Protein AF-A0A849E8B4-F1 (afdb_monomer_lite)

Structure (mmCIF, N/CA/C/O backbone):
data_AF-A0A849E8B4-F1
#
_entry.id   AF-A0A849E8B4-F1
#
loop_
_atom_site.group_PDB
_atom_site.id
_atom_site.type_symbol
_atom_site.label_atom_id
_atom_site.label_alt_id
_atom_site.label_comp_id
_atom_site.label_asym_id
_atom_site.label_entity_id
_atom_site.label_seq_id
_atom_site.pdbx_PDB_ins_code
_atom_site.Cartn_x
_atom_site.Cartn_y
_atom_site.Cartn_z
_atom_site.occupancy
_atom_site.B_iso_or_equiv
_atom_site.auth_seq_id
_atom_site.auth_comp_id
_atom_site.auth_asym_id
_atom_site.auth_atom_id
_atom_site.pdbx_PDB_model_num
ATOM 1 N N . MET A 1 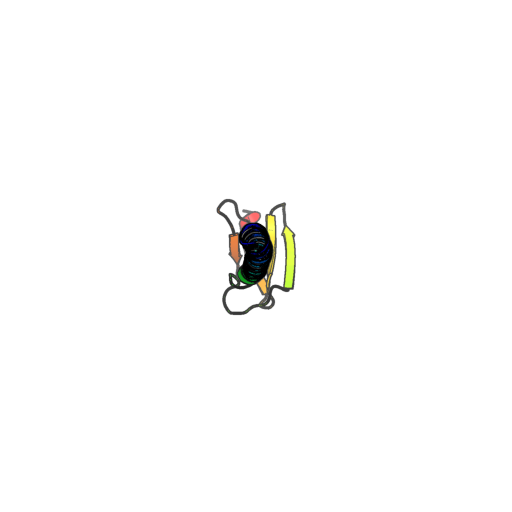1 ? 28.442 6.489 -54.933 1.00 52.97 1 MET A N 1
ATOM 2 C CA . MET A 1 1 ? 27.112 5.868 -54.695 1.00 52.97 1 MET A CA 1
ATOM 3 C C . MET A 1 1 ? 27.018 5.125 -53.351 1.00 52.97 1 MET A C 1
ATOM 5 O O . MET A 1 1 ? 25.997 4.507 -53.099 1.00 52.97 1 MET A O 1
ATOM 9 N N . SER A 1 2 ? 28.022 5.209 -52.469 1.00 59.84 2 SER A N 1
ATOM 10 C CA . SER A 1 2 ? 28.073 4.527 -51.161 1.00 59.84 2 SER A CA 1
ATOM 11 C C . SER A 1 2 ? 27.595 5.379 -49.973 1.00 59.84 2 SER A C 1
ATOM 13 O O . SER A 1 2 ? 27.214 4.832 -48.943 1.00 59.84 2 SER A O 1
ATOM 15 N N . ASP A 1 3 ? 27.578 6.709 -50.090 1.00 59.12 3 ASP A N 1
ATOM 16 C CA . ASP A 1 3 ? 27.308 7.583 -48.932 1.00 59.12 3 ASP A CA 1
ATOM 17 C C . ASP A 1 3 ? 25.815 7.684 -48.590 1.00 59.12 3 ASP A C 1
ATOM 19 O O . ASP A 1 3 ? 25.430 7.717 -47.423 1.00 59.12 3 ASP A O 1
ATOM 23 N N . VAL A 1 4 ? 24.947 7.645 -49.604 1.00 59.62 4 VAL A N 1
ATOM 24 C CA . VAL A 1 4 ? 23.488 7.735 -49.421 1.00 59.62 4 VAL A CA 1
ATOM 25 C C . VAL A 1 4 ? 22.938 6.476 -48.746 1.00 59.62 4 VAL A C 1
ATOM 27 O O . VAL A 1 4 ? 22.104 6.563 -47.847 1.00 59.62 4 VAL A O 1
ATOM 30 N N . THR A 1 5 ? 23.444 5.301 -49.128 1.00 59.38 5 THR A N 1
ATOM 31 C CA . THR A 1 5 ? 23.041 4.019 -48.540 1.00 59.38 5 THR A CA 1
ATOM 32 C C . THR A 1 5 ? 23.465 3.917 -47.079 1.00 59.38 5 THR A C 1
ATOM 34 O O . THR A 1 5 ? 22.679 3.482 -46.244 1.00 59.38 5 THR A O 1
ATOM 37 N N . THR A 1 6 ? 24.667 4.382 -46.739 1.00 61.25 6 THR A N 1
ATOM 38 C CA . THR A 1 6 ? 25.197 4.312 -45.367 1.00 61.25 6 THR A CA 1
ATOM 39 C C . THR A 1 6 ? 24.417 5.227 -44.414 1.00 61.25 6 THR A C 1
ATOM 41 O O . THR A 1 6 ? 24.056 4.810 -43.313 1.00 61.25 6 THR A O 1
ATOM 44 N N . ASN A 1 7 ? 24.042 6.427 -44.872 1.00 62.69 7 ASN A N 1
ATOM 45 C CA . ASN A 1 7 ? 23.213 7.363 -44.104 1.00 62.69 7 ASN A CA 1
ATOM 46 C C . ASN A 1 7 ? 21.766 6.868 -43.924 1.00 62.69 7 ASN A C 1
ATOM 48 O O . ASN A 1 7 ? 21.170 7.065 -42.865 1.00 62.69 7 ASN A O 1
ATOM 52 N N . TRP A 1 8 ? 21.214 6.174 -44.924 1.00 60.34 8 TRP A N 1
ATOM 53 C CA . TRP A 1 8 ? 19.903 5.525 -44.834 1.00 60.34 8 TRP A CA 1
ATOM 54 C C . TRP A 1 8 ? 19.881 4.413 -43.774 1.00 60.34 8 TRP A C 1
ATOM 56 O O . TRP A 1 8 ? 19.000 4.393 -42.913 1.00 60.34 8 TRP A O 1
ATOM 66 N N . PHE A 1 9 ? 20.882 3.524 -43.773 1.00 68.44 9 PHE A N 1
ATOM 67 C CA . PHE A 1 9 ? 20.987 2.461 -42.766 1.00 68.44 9 PHE A CA 1
ATOM 68 C C . PHE A 1 9 ? 21.228 3.015 -41.353 1.00 68.44 9 PHE A C 1
ATOM 70 O O . PHE A 1 9 ? 20.667 2.494 -40.384 1.00 68.44 9 PHE A O 1
ATOM 77 N N . ALA A 1 10 ? 21.991 4.103 -41.219 1.00 70.81 10 ALA A N 1
ATOM 78 C CA . ALA A 1 10 ? 22.177 4.788 -39.940 1.00 70.81 10 ALA A CA 1
ATOM 79 C C . ALA A 1 10 ? 20.859 5.390 -39.410 1.00 70.81 10 ALA A C 1
ATOM 81 O O . ALA A 1 10 ? 20.535 5.232 -38.234 1.00 70.81 10 ALA A O 1
ATOM 82 N N . GLY A 1 11 ? 20.049 6.002 -40.279 1.00 71.56 11 GLY A N 1
ATOM 83 C CA . GLY A 1 11 ? 18.740 6.545 -39.902 1.00 71.56 11 GLY A CA 1
ATOM 84 C C . GLY A 1 11 ? 17.750 5.466 -39.452 1.00 71.56 11 GLY A C 1
ATOM 85 O O . GLY A 1 11 ? 17.125 5.592 -38.399 1.00 71.56 11 GLY A O 1
ATOM 86 N N . VAL A 1 12 ? 17.643 4.369 -40.207 1.00 78.81 12 VAL A N 1
ATOM 87 C CA . VAL A 1 12 ? 16.724 3.262 -39.881 1.00 78.81 12 VAL A CA 1
ATOM 88 C C . VAL A 1 12 ? 17.147 2.534 -38.600 1.00 78.81 12 VAL A C 1
ATOM 90 O O . VAL A 1 12 ? 16.301 2.216 -37.762 1.00 78.81 12 VAL A O 1
ATOM 93 N N . SER A 1 13 ? 18.450 2.311 -38.403 1.00 81.00 13 SER A N 1
ATOM 94 C CA . SER A 1 13 ? 18.960 1.671 -37.183 1.00 81.00 13 SER A CA 1
ATOM 95 C C . SER A 1 13 ? 18.754 2.537 -35.935 1.00 81.00 13 SER A C 1
ATOM 97 O O . SER A 1 13 ? 18.384 2.005 -34.887 1.00 81.00 13 SER A O 1
ATOM 99 N N . ALA A 1 14 ? 18.880 3.865 -36.047 1.00 79.94 14 ALA A N 1
ATOM 100 C CA . ALA A 1 14 ? 18.580 4.788 -34.954 1.00 79.94 14 ALA A CA 1
ATOM 101 C C . ALA A 1 14 ? 17.095 4.753 -34.548 1.00 79.94 14 ALA A C 1
ATOM 103 O O . ALA A 1 14 ? 16.783 4.685 -33.358 1.00 79.94 14 ALA A O 1
ATOM 104 N N . VAL A 1 15 ? 16.168 4.733 -35.514 1.00 84.06 15 VAL A N 1
ATOM 105 C CA . VAL A 1 15 ? 14.720 4.660 -35.232 1.00 84.06 15 VAL A CA 1
ATOM 106 C C . VAL A 1 15 ? 14.350 3.342 -34.545 1.00 84.06 15 VAL A C 1
ATOM 108 O O . VAL A 1 15 ? 13.607 3.344 -33.560 1.00 84.06 15 VAL A O 1
ATOM 111 N N . LEU A 1 16 ? 14.909 2.221 -35.009 1.00 84.19 16 LEU A N 1
ATOM 112 C CA . LEU A 1 16 ? 14.705 0.912 -34.383 1.00 84.19 16 LEU A CA 1
ATOM 113 C C . LEU A 1 16 ? 15.258 0.870 -32.954 1.00 84.19 16 LEU A C 1
ATOM 115 O O . LEU A 1 16 ? 14.571 0.395 -32.048 1.00 84.19 16 LEU A O 1
ATOM 119 N N . ALA A 1 17 ? 16.456 1.414 -32.725 1.00 84.44 17 ALA A N 1
ATOM 120 C CA . ALA A 1 17 ? 17.042 1.491 -31.390 1.00 84.44 17 ALA A CA 1
ATOM 121 C C . ALA A 1 17 ? 16.156 2.300 -30.426 1.00 84.44 17 ALA A C 1
ATOM 123 O O . ALA A 1 17 ? 15.894 1.854 -29.308 1.00 84.44 17 ALA A O 1
ATOM 124 N N . ILE A 1 18 ? 15.621 3.441 -30.874 1.00 85.44 18 ILE A N 1
ATOM 125 C CA . ILE A 1 18 ? 14.703 4.264 -30.073 1.00 85.44 18 ILE A CA 1
ATOM 126 C C . ILE A 1 18 ? 13.422 3.490 -29.742 1.00 85.44 18 ILE A C 1
ATOM 128 O O . ILE A 1 18 ? 13.004 3.484 -28.585 1.00 85.44 18 ILE A O 1
ATOM 132 N N . MET A 1 19 ? 12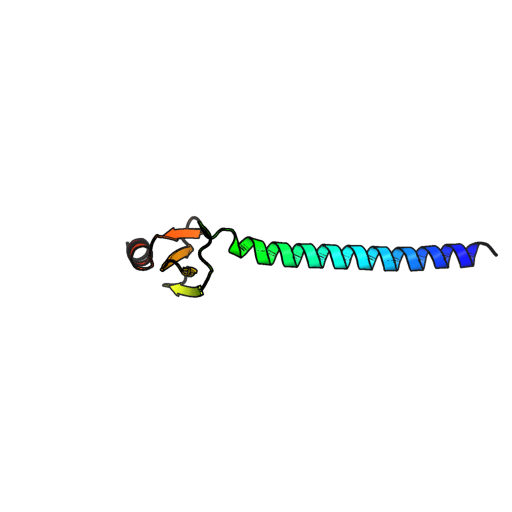.816 2.791 -30.709 1.00 86.19 19 MET A N 1
ATOM 133 C CA . MET A 1 19 ? 11.623 1.974 -30.452 1.00 86.19 19 MET A CA 1
ATOM 134 C C . MET A 1 19 ? 11.876 0.881 -29.407 1.00 86.19 19 MET A C 1
ATOM 136 O O . MET A 1 19 ? 11.054 0.696 -28.508 1.00 86.19 19 MET A O 1
ATOM 140 N N . VAL A 1 20 ? 13.017 0.190 -29.476 1.00 88.06 20 VAL A N 1
ATOM 141 C CA . VAL A 1 20 ? 13.391 -0.846 -28.498 1.00 88.06 20 VAL A CA 1
ATOM 142 C C . VAL A 1 20 ? 13.592 -0.242 -27.106 1.00 88.06 20 VAL A C 1
ATOM 144 O O . VAL A 1 20 ? 13.089 -0.782 -26.116 1.00 88.06 20 VAL A O 1
ATOM 147 N N . ILE A 1 21 ? 14.264 0.906 -27.010 1.00 86.94 21 ILE A N 1
ATOM 148 C CA . ILE A 1 21 ? 14.467 1.625 -25.744 1.00 86.94 21 ILE A CA 1
ATOM 149 C C . ILE A 1 21 ? 13.121 2.064 -25.146 1.00 86.94 21 ILE A C 1
ATOM 151 O O . ILE A 1 21 ? 12.853 1.827 -23.970 1.00 86.94 21 ILE A O 1
ATOM 155 N N . VAL A 1 22 ? 12.225 2.640 -25.950 1.00 85.31 22 VAL A N 1
ATOM 156 C CA . VAL A 1 22 ? 10.888 3.049 -25.490 1.00 85.31 22 VAL A CA 1
ATOM 157 C C . VAL A 1 22 ? 10.070 1.838 -25.037 1.00 85.31 22 VAL A C 1
ATOM 159 O O . VAL A 1 22 ? 9.449 1.877 -23.974 1.00 85.31 22 VAL A O 1
ATOM 162 N N . HIS A 1 23 ? 10.096 0.740 -25.793 1.00 81.25 23 HIS A N 1
ATOM 163 C CA . HIS A 1 23 ? 9.366 -0.476 -25.443 1.00 81.25 23 HIS A CA 1
ATOM 164 C C . HIS A 1 23 ? 9.881 -1.093 -24.134 1.00 81.25 23 HIS A C 1
ATOM 166 O O . HIS A 1 23 ? 9.089 -1.439 -23.256 1.00 81.25 23 HIS A O 1
ATOM 172 N N . THR A 1 24 ? 11.200 -1.169 -23.949 1.00 79.06 24 THR A N 1
ATOM 173 C CA . THR A 1 24 ? 11.806 -1.663 -22.701 1.00 79.06 24 THR A CA 1
ATOM 174 C C . THR A 1 24 ? 11.502 -0.754 -21.508 1.00 79.06 24 THR A C 1
ATOM 176 O O . THR A 1 24 ? 11.136 -1.254 -20.444 1.00 79.06 24 THR A O 1
ATOM 179 N N . LEU A 1 25 ? 11.534 0.572 -21.678 1.00 78.50 25 LEU A N 1
ATOM 180 C CA . LEU A 1 25 ? 11.117 1.537 -20.651 1.00 78.50 25 LEU A CA 1
ATOM 181 C C . LEU A 1 25 ? 9.637 1.385 -20.264 1.00 78.50 25 LEU A C 1
ATOM 183 O O . LEU A 1 25 ? 9.295 1.449 -19.080 1.00 78.50 25 LEU A O 1
ATOM 187 N N . LEU A 1 26 ? 8.753 1.153 -21.237 1.00 77.31 26 LEU A N 1
ATOM 188 C CA . LEU A 1 26 ? 7.329 0.907 -20.989 1.00 77.31 26 LEU A CA 1
ATOM 189 C C . LEU A 1 26 ? 7.098 -0.410 -20.236 1.00 77.31 26 LEU A C 1
ATOM 191 O O . LEU A 1 26 ? 6.302 -0.440 -19.294 1.00 77.31 26 LEU A O 1
ATOM 195 N N . GLN A 1 27 ? 7.819 -1.473 -20.600 1.00 73.12 27 GLN A N 1
ATOM 196 C CA . GLN A 1 27 ? 7.783 -2.763 -19.902 1.00 73.12 27 GLN A CA 1
ATOM 197 C C . GLN A 1 27 ? 8.299 -2.636 -18.462 1.00 73.12 27 GLN A C 1
ATOM 199 O O . GLN A 1 27 ? 7.663 -3.129 -17.532 1.00 73.12 27 GLN A O 1
ATOM 204 N N . LEU A 1 28 ? 9.388 -1.892 -18.243 1.00 66.94 28 LEU A N 1
ATOM 205 C CA . LEU A 1 28 ? 9.906 -1.594 -16.905 1.00 66.94 28 LEU A CA 1
ATOM 206 C C . LEU A 1 28 ? 8.896 -0.8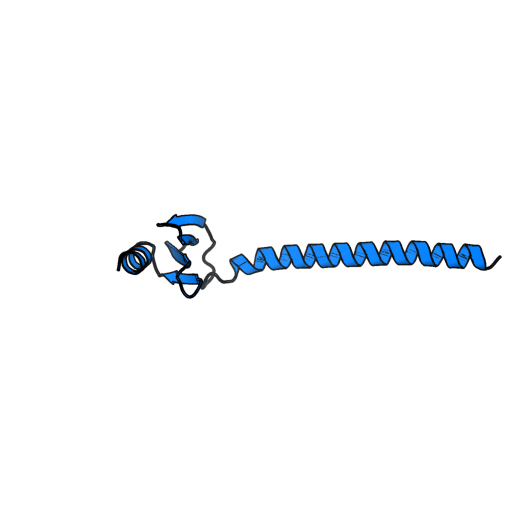08 -16.062 1.00 66.94 28 LEU A C 1
ATOM 208 O O . LEU A 1 28 ? 8.679 -1.149 -14.899 1.00 66.94 28 LEU A O 1
ATOM 212 N N . ARG A 1 29 ? 8.228 0.205 -16.633 1.00 62.72 29 ARG A N 1
ATOM 213 C CA . ARG A 1 29 ? 7.166 0.953 -15.935 1.00 62.72 29 ARG A CA 1
ATOM 214 C C . ARG A 1 29 ? 5.975 0.072 -15.576 1.00 62.72 29 ARG A C 1
ATOM 216 O O . ARG A 1 29 ? 5.478 0.173 -14.455 1.00 62.72 29 ARG A O 1
ATOM 223 N N . LYS A 1 30 ? 5.532 -0.795 -16.493 1.00 59.12 30 LYS A N 1
ATOM 224 C CA . LYS A 1 30 ? 4.477 -1.776 -16.205 1.00 59.12 30 LYS A CA 1
ATOM 225 C C . LYS A 1 30 ? 4.908 -2.706 -15.073 1.00 59.12 30 LYS A C 1
ATOM 227 O O . LYS A 1 30 ? 4.207 -2.779 -14.074 1.00 59.12 30 LYS A O 1
ATOM 232 N N . ASN A 1 31 ? 6.092 -3.305 -15.152 1.00 57.31 31 ASN A N 1
ATOM 233 C CA . ASN A 1 31 ? 6.585 -4.212 -14.113 1.00 57.31 31 ASN A CA 1
ATOM 234 C C . ASN A 1 31 ? 6.767 -3.531 -12.750 1.00 57.31 31 ASN A C 1
ATOM 236 O O . ASN A 1 31 ? 6.546 -4.168 -11.724 1.00 57.31 31 ASN A O 1
ATOM 240 N N . LYS A 1 32 ? 7.117 -2.239 -12.716 1.00 54.19 32 LYS A N 1
ATOM 241 C CA . LYS A 1 32 ? 7.194 -1.477 -11.462 1.00 54.19 32 LYS A CA 1
ATOM 242 C C . LYS A 1 32 ? 5.813 -1.299 -10.828 1.00 54.19 32 LYS A C 1
ATOM 244 O O . LYS A 1 32 ? 5.672 -1.486 -9.629 1.00 54.19 32 LYS A O 1
ATOM 249 N N . ARG A 1 33 ? 4.790 -1.020 -11.643 1.00 48.81 33 ARG A N 1
ATOM 250 C CA . ARG A 1 33 ? 3.402 -0.857 -11.184 1.00 48.81 33 ARG A CA 1
ATOM 251 C C . ARG A 1 33 ? 2.803 -2.154 -10.628 1.00 48.81 33 ARG A C 1
ATOM 253 O O . ARG A 1 33 ? 1.987 -2.085 -9.728 1.00 48.81 33 ARG A O 1
ATOM 260 N N . TRP A 1 34 ? 3.234 -3.306 -11.145 1.00 45.94 34 TRP A N 1
ATOM 261 C CA . TRP A 1 34 ? 2.806 -4.632 -10.675 1.00 45.94 34 TRP A CA 1
ATOM 262 C C . TRP A 1 34 ? 3.582 -5.134 -9.450 1.00 45.94 34 TRP A C 1
ATOM 264 O O . TRP A 1 34 ? 3.160 -6.097 -8.815 1.00 45.94 34 TRP A O 1
ATOM 274 N N . LYS A 1 35 ? 4.734 -4.533 -9.125 1.00 47.78 35 LYS A N 1
ATOM 275 C CA . LYS A 1 35 ? 5.516 -4.914 -7.941 1.00 47.78 35 LYS A CA 1
ATOM 276 C C . LYS A 1 35 ? 4.958 -4.321 -6.649 1.00 47.78 35 LYS A C 1
ATOM 278 O O . LYS A 1 35 ? 5.040 -5.003 -5.639 1.00 47.78 35 LYS A O 1
ATOM 283 N N . ASP A 1 36 ? 4.322 -3.148 -6.706 1.00 53.50 36 ASP A N 1
ATOM 284 C CA . ASP A 1 36 ? 3.635 -2.554 -5.545 1.00 53.50 36 ASP A CA 1
ATOM 285 C C . ASP A 1 36 ? 2.533 -3.474 -4.982 1.00 53.50 36 ASP A C 1
ATOM 287 O O . ASP A 1 36 ? 2.258 -3.438 -3.788 1.00 53.50 36 ASP A O 1
ATOM 291 N N . ASP A 1 37 ? 1.937 -4.334 -5.815 1.00 52.28 37 ASP A N 1
ATOM 292 C CA . ASP A 1 37 ? 0.891 -5.275 -5.391 1.00 52.28 37 ASP A CA 1
ATOM 293 C C . ASP A 1 37 ? 1.453 -6.595 -4.822 1.00 52.28 37 ASP A C 1
ATOM 295 O O . ASP A 1 37 ? 0.716 -7.366 -4.212 1.00 52.28 37 ASP A O 1
ATOM 299 N N . ARG A 1 38 ? 2.753 -6.889 -5.006 1.00 51.22 38 ARG A N 1
ATOM 300 C CA . ARG A 1 38 ? 3.374 -8.155 -4.554 1.00 51.22 38 ARG A CA 1
ATOM 301 C C . ARG A 1 38 ? 3.930 -8.116 -3.135 1.00 51.22 38 ARG A C 1
ATOM 303 O O . ARG A 1 38 ? 4.239 -9.177 -2.601 1.00 51.22 38 ARG A O 1
ATOM 310 N N . ASP A 1 39 ? 4.025 -6.937 -2.529 1.00 53.06 39 ASP A N 1
ATOM 311 C CA . ASP A 1 39 ? 4.430 -6.796 -1.125 1.00 53.06 39 ASP A CA 1
ATOM 312 C C . ASP A 1 39 ? 3.251 -7.027 -0.154 1.00 53.06 39 ASP A C 1
ATOM 314 O O . ASP A 1 39 ? 3.422 -6.991 1.066 1.00 53.06 39 ASP A O 1
ATOM 318 N N . ALA A 1 40 ? 2.053 -7.318 -0.679 1.00 54.12 40 ALA A N 1
ATOM 319 C CA . ALA A 1 40 ? 0.916 -7.795 0.093 1.00 54.12 40 ALA A CA 1
ATOM 320 C C . ALA A 1 40 ? 1.129 -9.267 0.471 1.00 54.12 40 ALA A C 1
ATOM 322 O O . ALA A 1 40 ? 1.086 -10.170 -0.370 1.00 54.12 40 ALA A O 1
ATOM 323 N N . SER A 1 41 ? 1.382 -9.515 1.752 1.00 51.06 41 SER A N 1
ATOM 324 C CA . SER A 1 41 ? 1.511 -10.854 2.316 1.00 51.06 41 SER A CA 1
ATOM 325 C C . SER A 1 41 ? 0.357 -11.765 1.866 1.00 51.06 41 SER A C 1
ATOM 327 O O . SER A 1 41 ? -0.803 -11.509 2.166 1.00 51.06 41 SER A O 1
ATOM 329 N N . SER A 1 42 ? 0.687 -12.866 1.186 1.00 54.00 42 SER A N 1
ATOM 330 C CA . SER A 1 42 ? -0.180 -14.041 0.968 1.00 54.00 42 SER A CA 1
ATOM 331 C C . SER A 1 42 ? -1.349 -13.957 -0.032 1.00 54.00 42 SER A C 1
ATOM 333 O O . SER A 1 42 ? -2.213 -14.828 -0.023 1.00 54.00 42 SER A O 1
ATOM 335 N N . GLY A 1 43 ? -1.354 -13.001 -0.968 1.00 62.31 43 GLY A N 1
ATOM 336 C CA . GLY A 1 43 ? -2.336 -12.999 -2.068 1.00 62.31 43 GLY A CA 1
ATOM 337 C C . GLY A 1 43 ? -3.647 -12.269 -1.767 1.00 62.31 43 GLY A C 1
ATOM 338 O O . GLY A 1 43 ? -4.598 -12.366 -2.544 1.00 62.31 43 GLY A O 1
ATOM 339 N N . ALA A 1 44 ? -3.692 -11.499 -0.682 1.00 70.88 44 ALA A N 1
ATOM 340 C CA . ALA A 1 44 ? -4.764 -10.548 -0.449 1.00 70.88 44 ALA A CA 1
ATOM 341 C C . ALA A 1 44 ? -4.667 -9.393 -1.461 1.00 70.88 44 ALA A C 1
ATOM 343 O O . ALA A 1 44 ? -3.630 -8.740 -1.593 1.00 70.88 44 ALA A O 1
ATOM 344 N N . SER A 1 45 ? -5.751 -9.146 -2.198 1.00 79.62 45 SER A N 1
ATOM 345 C CA . SER A 1 45 ? -5.802 -8.042 -3.157 1.00 79.62 45 SER A CA 1
ATOM 346 C C . SER A 1 45 ? -5.930 -6.730 -2.402 1.00 79.62 45 SER A C 1
ATOM 348 O O . SER A 1 45 ? -6.701 -6.629 -1.448 1.00 79.62 45 SER A O 1
ATOM 350 N N . LEU A 1 46 ? -5.227 -5.698 -2.858 1.00 83.38 46 LEU A N 1
ATOM 351 C CA . LEU A 1 46 ? -5.461 -4.343 -2.382 1.00 83.38 46 LEU A CA 1
ATOM 352 C C . LEU A 1 46 ? -6.904 -3.933 -2.726 1.00 83.38 46 LEU A C 1
ATOM 354 O O . LEU A 1 46 ? -7.298 -3.970 -3.891 1.00 83.38 46 LEU A O 1
ATOM 358 N N . VAL A 1 47 ? -7.679 -3.531 -1.719 1.00 86.88 47 VAL A N 1
ATOM 359 C CA . VAL A 1 47 ? -9.084 -3.115 -1.875 1.00 86.88 47 VAL A CA 1
ATOM 360 C C . VAL A 1 47 ? -9.227 -1.604 -1.773 1.00 86.88 47 VAL A C 1
ATOM 362 O O . VAL A 1 47 ? -10.017 -1.006 -2.499 1.00 86.88 47 VAL A O 1
ATOM 365 N N . SER A 1 48 ? -8.469 -0.962 -0.884 1.00 85.88 48 SER A N 1
ATOM 366 C CA . SER A 1 48 ? -8.601 0.477 -0.662 1.00 85.88 48 SER A CA 1
ATOM 367 C C . SER A 1 48 ? -7.294 1.127 -0.226 1.00 85.88 48 SER A C 1
ATOM 369 O O . SER A 1 48 ? -6.435 0.503 0.395 1.00 85.88 48 SER A O 1
ATOM 371 N N . ARG A 1 49 ? -7.152 2.415 -0.545 1.00 90.94 49 ARG A N 1
ATOM 372 C CA . ARG A 1 49 ? -6.083 3.284 -0.048 1.00 90.94 49 ARG A CA 1
ATOM 373 C C . ARG A 1 49 ? -6.726 4.458 0.676 1.00 90.94 49 ARG A C 1
ATOM 375 O O . ARG A 1 49 ? -7.485 5.215 0.078 1.00 90.94 49 ARG A O 1
ATOM 382 N N . ALA A 1 50 ? -6.389 4.622 1.944 1.00 88.38 50 ALA A N 1
ATOM 383 C CA . ALA A 1 50 ? -6.880 5.682 2.804 1.00 88.38 50 ALA A CA 1
ATOM 384 C C . ALA A 1 50 ? -5.714 6.448 3.437 1.00 88.38 50 ALA A C 1
ATOM 386 O O . ALA A 1 50 ? -4.539 6.085 3.319 1.00 88.38 50 ALA A O 1
ATOM 387 N N . ARG A 1 51 ? -6.042 7.545 4.116 1.00 90.12 51 ARG A N 1
ATOM 388 C CA . ARG A 1 51 ? -5.118 8.224 5.020 1.00 90.12 51 ARG A CA 1
ATOM 389 C C . ARG A 1 51 ? -5.730 8.283 6.403 1.00 90.12 51 ARG A C 1
ATOM 391 O O . ARG A 1 51 ? -6.889 8.662 6.542 1.00 90.12 51 ARG A O 1
ATOM 398 N N . TYR A 1 52 ? -4.932 7.971 7.412 1.00 89.00 52 TYR A N 1
ATOM 399 C CA . TYR A 1 52 ? -5.326 8.088 8.807 1.00 89.00 52 TYR A CA 1
ATOM 400 C C . TYR A 1 52 ? -4.295 8.925 9.552 1.00 89.00 52 TYR A C 1
ATOM 402 O O . TYR A 1 52 ? -3.105 8.634 9.492 1.00 89.00 52 TYR A O 1
ATOM 410 N N . ARG A 1 53 ? -4.731 10.015 10.198 1.00 87.62 53 ARG A N 1
ATOM 411 C CA . ARG A 1 53 ? -3.845 10.949 10.926 1.00 87.62 53 ARG A CA 1
ATOM 412 C C . ARG A 1 53 ? -2.611 11.409 10.119 1.00 87.62 5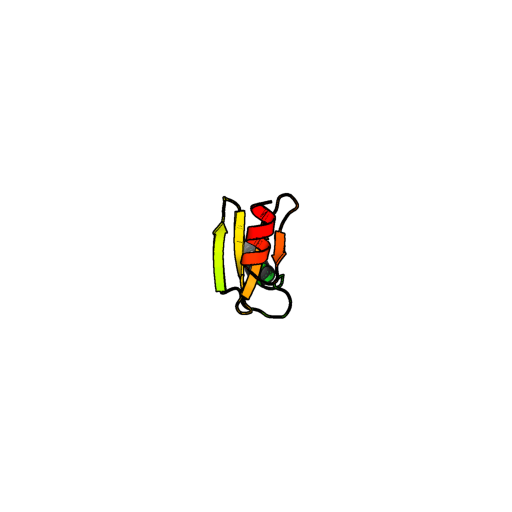3 ARG A C 1
ATOM 414 O O . ARG A 1 53 ? -1.537 11.610 10.666 1.00 87.62 53 ARG A O 1
ATOM 421 N N . GLY A 1 54 ? -2.765 11.573 8.803 1.00 88.94 54 GLY A N 1
ATOM 422 C CA . GLY A 1 54 ? -1.685 11.989 7.895 1.00 88.94 54 GLY A CA 1
ATOM 423 C C . GLY A 1 54 ? -0.810 10.854 7.348 1.00 88.94 54 GLY A C 1
ATOM 424 O O . GLY A 1 54 ? -0.056 11.083 6.407 1.00 88.94 54 GLY A O 1
ATOM 425 N N . HIS A 1 55 ? -0.964 9.632 7.850 1.00 87.88 55 HIS A N 1
ATOM 426 C CA . HIS A 1 55 ? -0.239 8.449 7.397 1.00 87.88 55 HIS A CA 1
ATOM 427 C C . HIS A 1 55 ? -1.000 7.726 6.284 1.00 87.88 55 HIS A C 1
ATOM 429 O O . HIS A 1 55 ? -2.230 7.630 6.327 1.00 87.88 55 HIS A O 1
ATOM 435 N N . ARG A 1 56 ? -0.289 7.219 5.269 1.00 90.56 56 ARG A N 1
ATOM 436 C CA . ARG A 1 56 ? -0.894 6.386 4.219 1.00 90.56 56 ARG A CA 1
ATOM 437 C C . ARG A 1 56 ? -1.232 5.001 4.753 1.00 90.56 56 ARG A C 1
ATOM 439 O O . ARG A 1 56 ? -0.412 4.377 5.416 1.00 90.56 56 ARG A O 1
ATOM 446 N N . VAL A 1 57 ? -2.420 4.521 4.412 1.00 90.75 57 VAL A N 1
ATOM 447 C CA . VAL A 1 57 ? -2.965 3.240 4.860 1.00 90.75 57 VAL A CA 1
ATOM 448 C C . VAL A 1 57 ? -3.516 2.490 3.653 1.00 90.75 57 VAL A C 1
ATOM 450 O O . VAL A 1 57 ? -4.272 3.046 2.860 1.00 90.75 57 VAL A O 1
ATOM 453 N N . MET A 1 58 ? -3.127 1.235 3.491 1.00 91.38 58 MET A N 1
ATOM 454 C CA . MET A 1 58 ? -3.567 0.345 2.422 1.00 91.38 58 MET A CA 1
ATOM 455 C C . MET A 1 58 ? -4.352 -0.805 3.042 1.00 91.38 58 MET A C 1
ATOM 457 O O . MET A 1 58 ? -3.821 -1.499 3.901 1.00 91.38 58 MET A O 1
ATOM 461 N N . HIS A 1 59 ? -5.603 -0.984 2.625 1.00 89.44 59 HIS A N 1
ATOM 462 C CA . HIS A 1 59 ? -6.485 -2.052 3.087 1.00 89.44 59 HIS A CA 1
ATOM 463 C C . HIS A 1 59 ? -6.508 -3.183 2.06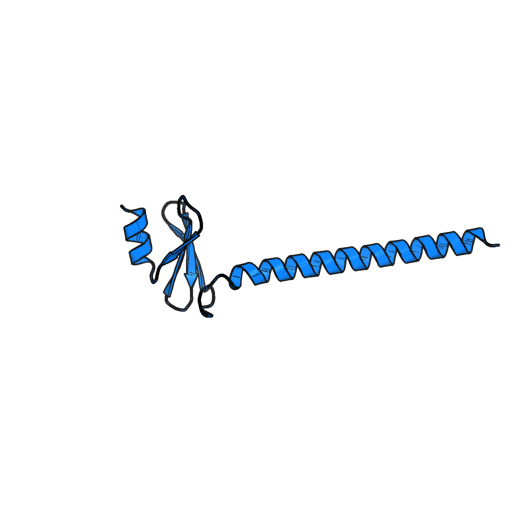9 1.00 89.44 59 HIS A C 1
ATOM 465 O O . HIS A 1 59 ? -6.725 -2.939 0.876 1.00 89.44 59 HIS A O 1
ATOM 471 N N . TYR A 1 60 ? -6.356 -4.405 2.554 1.00 89.75 60 TYR A N 1
ATOM 472 C CA . TYR A 1 60 ? -6.409 -5.611 1.743 1.00 89.75 60 TYR A CA 1
ATOM 473 C C . TYR A 1 60 ? -7.714 -6.378 1.957 1.00 89.75 60 TYR A C 1
ATOM 475 O O . TYR A 1 60 ? -8.473 -6.121 2.893 1.00 89.75 60 TYR A O 1
ATOM 483 N N . SER A 1 61 ? -8.003 -7.303 1.044 1.00 86.44 61 SER A N 1
ATOM 484 C CA . SER A 1 61 ? -9.256 -8.065 1.007 1.00 86.44 61 SER A CA 1
ATOM 485 C C . SER A 1 61 ? -9.445 -9.012 2.187 1.00 86.44 61 SER A C 1
ATOM 487 O O . SER A 1 61 ? -10.572 -9.380 2.495 1.00 86.44 61 SER A O 1
ATOM 489 N N . ASP A 1 62 ? -8.353 -9.405 2.836 1.00 87.31 62 ASP A N 1
ATOM 490 C CA . ASP A 1 62 ? -8.339 -10.219 4.052 1.00 87.31 62 ASP A CA 1
ATOM 491 C C . ASP A 1 62 ? -8.594 -9.395 5.330 1.00 87.31 62 ASP A C 1
ATOM 493 O O . ASP A 1 62 ? -8.661 -9.955 6.420 1.00 87.31 62 ASP A O 1
ATOM 497 N N . GLY A 1 63 ? -8.753 -8.071 5.209 1.00 86.38 63 GLY A N 1
ATOM 498 C CA . GLY A 1 63 ? -8.915 -7.153 6.337 1.00 86.38 63 GLY A CA 1
ATOM 499 C C . GLY A 1 63 ? -7.594 -6.652 6.925 1.00 86.38 63 GLY A C 1
ATOM 500 O O . GLY A 1 63 ? -7.619 -5.739 7.758 1.00 86.38 63 GLY A O 1
ATOM 501 N N . SER A 1 64 ? -6.458 -7.178 6.456 1.00 88.81 64 SER A N 1
ATOM 502 C CA . SER A 1 64 ? -5.138 -6.703 6.852 1.00 88.81 64 SER A CA 1
ATOM 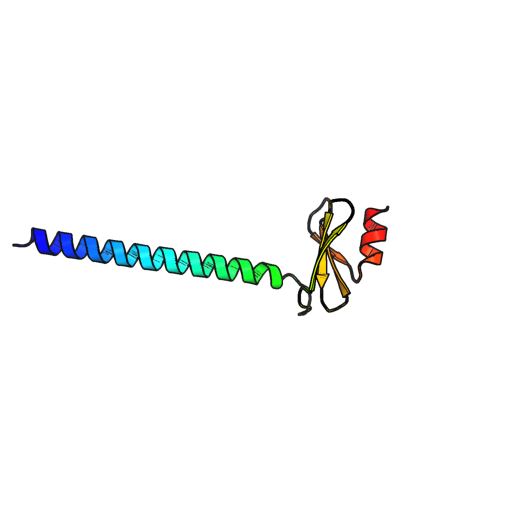503 C C . SER A 1 64 ? -4.862 -5.310 6.303 1.00 88.81 64 SER A C 1
ATOM 505 O O . SER A 1 64 ? -5.477 -4.828 5.340 1.00 88.81 64 SER A O 1
ATOM 507 N N . VAL A 1 65 ? -3.933 -4.622 6.961 1.00 89.69 65 VAL A N 1
ATOM 508 C CA . VAL A 1 65 ? -3.625 -3.231 6.668 1.00 89.69 65 VAL A CA 1
ATOM 509 C C . VAL A 1 65 ? -2.122 -3.019 6.610 1.00 89.69 65 VAL A C 1
ATOM 511 O O . VAL A 1 65 ? -1.407 -3.320 7.559 1.00 89.69 65 VAL A O 1
ATOM 514 N N . LEU A 1 66 ? -1.631 -2.432 5.521 1.00 90.19 66 LEU A N 1
ATOM 515 C CA . LEU A 1 66 ? -0.259 -1.934 5.429 1.00 90.19 66 LEU A CA 1
ATOM 516 C C . LEU A 1 66 ? -0.277 -0.421 5.611 1.00 90.19 66 LEU A C 1
ATOM 518 O O . LEU A 1 66 ? -0.876 0.301 4.814 1.00 90.19 66 LEU A O 1
ATOM 522 N N . ALA A 1 67 ? 0.384 0.070 6.651 1.00 90.31 67 ALA A N 1
ATOM 523 C CA . ALA A 1 67 ? 0.357 1.481 6.991 1.00 90.31 67 ALA A CA 1
ATOM 524 C C . ALA A 1 67 ? 1.751 2.096 7.105 1.00 90.31 67 ALA A C 1
ATOM 526 O O . ALA A 1 67 ? 2.719 1.455 7.512 1.00 90.31 67 ALA A O 1
ATOM 527 N N . GLU A 1 68 ? 1.841 3.369 6.739 1.00 87.94 68 GLU A N 1
ATOM 528 C CA . GLU A 1 68 ? 3.043 4.188 6.820 1.00 87.94 68 GLU A CA 1
ATOM 529 C C . GLU A 1 68 ? 3.312 4.573 8.279 1.00 87.94 68 GLU A C 1
ATOM 531 O O . GLU A 1 68 ? 2.528 5.277 8.914 1.00 87.94 68 GLU A O 1
ATOM 536 N N . THR A 1 69 ? 4.442 4.129 8.812 1.00 84.38 69 THR A N 1
ATOM 537 C CA . THR A 1 69 ? 4.955 4.479 10.142 1.00 84.38 69 THR A CA 1
ATOM 538 C C . THR A 1 69 ? 6.213 5.342 10.009 1.00 84.38 69 THR A C 1
ATOM 540 O O . THR A 1 69 ? 6.738 5.531 8.911 1.00 84.38 69 THR A O 1
ATOM 543 N N . ARG A 1 70 ? 6.748 5.851 11.130 1.00 83.00 70 ARG A N 1
ATOM 544 C CA . ARG A 1 70 ? 7.999 6.639 11.133 1.00 83.00 70 ARG A CA 1
ATOM 545 C C . ARG A 1 70 ? 9.199 5.890 10.541 1.00 83.00 70 ARG A C 1
ATOM 547 O O . ARG A 1 70 ? 10.108 6.530 10.030 1.00 83.00 70 ARG A O 1
ATOM 554 N N . LEU A 1 71 ? 9.204 4.560 10.625 1.00 83.19 71 LEU A N 1
ATOM 555 C CA . LEU A 1 71 ? 10.298 3.699 10.160 1.00 83.19 71 LEU A CA 1
ATOM 556 C C . LEU A 1 71 ? 10.033 3.095 8.768 1.00 83.19 71 LEU A C 1
ATOM 558 O O . LEU A 1 71 ? 10.807 2.261 8.311 1.00 83.19 71 LEU A O 1
ATOM 562 N N . GLY A 1 72 ? 8.950 3.499 8.097 1.00 85.88 72 GLY A N 1
ATOM 563 C CA . GLY A 1 72 ? 8.514 2.934 6.818 1.00 85.88 72 GLY A CA 1
ATOM 564 C C . GLY A 1 72 ? 7.166 2.223 6.915 1.00 85.88 72 GLY A C 1
ATOM 565 O O . GLY A 1 72 ? 6.406 2.430 7.862 1.00 85.88 72 GLY A O 1
ATOM 566 N N . PHE A 1 73 ? 6.838 1.398 5.923 1.00 85.56 73 PHE A N 1
ATOM 567 C CA . PHE A 1 73 ? 5.566 0.675 5.886 1.00 85.56 73 PHE A CA 1
ATOM 568 C C . PHE A 1 73 ? 5.597 -0.564 6.782 1.00 85.56 73 PHE A C 1
ATOM 570 O O . PHE A 1 73 ? 6.552 -1.337 6.752 1.00 85.56 73 PHE A O 1
ATOM 577 N N . ARG A 1 74 ? 4.537 -0.756 7.567 1.00 87.50 74 ARG A N 1
ATOM 578 C CA . ARG A 1 74 ? 4.368 -1.905 8.458 1.00 87.50 74 ARG A CA 1
ATOM 579 C C . ARG A 1 74 ? 2.997 -2.531 8.254 1.00 87.50 74 ARG A C 1
ATOM 581 O O . ARG A 1 74 ? 2.013 -1.807 8.100 1.00 87.50 74 ARG A O 1
ATOM 588 N N . SER A 1 75 ? 2.943 -3.859 8.235 1.00 88.88 75 SER A N 1
ATOM 589 C CA . SER A 1 75 ? 1.690 -4.606 8.158 1.00 88.88 75 SER A CA 1
ATOM 590 C C . SER A 1 75 ? 1.081 -4.801 9.546 1.00 88.88 75 SER A C 1
ATOM 592 O O . SER A 1 75 ? 1.785 -4.962 10.545 1.00 88.88 75 SER A O 1
ATOM 594 N N . PHE A 1 76 ? -0.244 -4.775 9.588 1.00 89.56 76 PHE A N 1
ATOM 595 C CA . PHE A 1 76 ? -1.086 -5.013 10.749 1.00 89.56 76 PHE A CA 1
ATOM 596 C C . PHE A 1 76 ? -2.192 -5.985 10.337 1.00 89.56 76 PHE A C 1
ATOM 598 O O . PHE A 1 76 ? -2.707 -5.896 9.223 1.00 89.56 76 PHE A O 1
ATOM 605 N N . GLU A 1 77 ? -2.572 -6.899 11.230 1.00 90.00 77 GLU A N 1
ATOM 606 C CA . GLU A 1 77 ? -3.633 -7.884 10.956 1.00 90.00 77 GLU A CA 1
ATOM 607 C C . GLU A 1 77 ? -4.992 -7.222 10.713 1.00 90.00 77 GLU A C 1
ATOM 609 O O . GLU A 1 77 ? -5.815 -7.750 9.975 1.00 90.00 77 GLU A O 1
ATOM 614 N N . ASN A 1 78 ? -5.225 -6.055 11.315 1.00 90.56 78 ASN A N 1
ATOM 615 C CA . ASN A 1 78 ? -6.426 -5.262 11.114 1.00 90.56 78 ASN A CA 1
ATOM 616 C C . ASN A 1 78 ? -6.149 -3.765 11.328 1.00 90.56 78 ASN A C 1
ATOM 618 O O . ASN A 1 78 ? -5.088 -3.349 11.809 1.00 90.56 78 ASN A O 1
ATOM 622 N N . PHE A 1 79 ? -7.134 -2.940 10.973 1.00 89.94 79 PHE A N 1
ATOM 623 C CA . PHE A 1 79 ? -7.045 -1.488 11.121 1.00 89.94 79 PHE A CA 1
ATOM 624 C C . PHE A 1 79 ? -7.028 -1.027 12.588 1.00 89.94 79 PHE A C 1
ATOM 626 O O . PHE A 1 79 ? -6.392 -0.022 12.905 1.00 89.94 79 PHE A O 1
ATOM 633 N N . ASP A 1 80 ? -7.676 -1.761 13.492 1.00 92.62 80 ASP A N 1
ATOM 634 C CA . ASP A 1 80 ? -7.771 -1.379 14.904 1.00 92.62 80 ASP A CA 1
ATOM 635 C C . ASP A 1 80 ? -6.419 -1.469 15.624 1.00 92.62 80 ASP A C 1
ATOM 637 O O . ASP A 1 80 ? -6.069 -0.570 16.388 1.00 92.62 80 ASP A O 1
ATOM 641 N N . LEU A 1 81 ? -5.612 -2.494 15.330 1.00 91.12 81 LEU A N 1
ATOM 642 C CA . LEU A 1 81 ? -4.245 -2.626 15.846 1.00 91.12 81 LEU A CA 1
ATOM 643 C C . LEU A 1 81 ? -3.347 -1.488 15.358 1.00 91.12 81 LEU A C 1
ATOM 645 O O . LEU A 1 81 ? -2.562 -0.933 16.128 1.00 91.12 81 LEU A O 1
ATOM 649 N N . TYR A 1 82 ? -3.484 -1.107 14.088 1.00 91.06 82 TYR A N 1
ATOM 650 C CA . TYR A 1 82 ? -2.782 0.050 13.544 1.00 91.06 82 TYR A CA 1
ATOM 651 C C . TYR A 1 82 ? -3.202 1.349 14.243 1.00 91.06 82 TYR A C 1
ATOM 653 O O . TYR A 1 82 ? -2.353 2.164 14.613 1.00 91.06 82 TYR A O 1
ATOM 661 N N . ARG A 1 83 ? -4.504 1.532 14.471 1.00 91.19 83 ARG A N 1
ATOM 662 C CA . ARG A 1 83 ? -5.030 2.699 15.176 1.00 91.19 83 ARG A CA 1
ATOM 663 C C . ARG A 1 83 ? -4.485 2.782 16.602 1.00 91.19 83 ARG A C 1
ATOM 665 O O . ARG A 1 83 ? -3.975 3.828 16.987 1.00 91.19 83 ARG A O 1
ATOM 672 N N . GLN A 1 84 ? -4.498 1.674 17.343 1.00 92.38 84 GLN A N 1
ATOM 673 C CA . GLN A 1 84 ? -3.884 1.601 18.672 1.00 92.38 84 GLN A CA 1
ATOM 674 C C . GLN A 1 84 ? -2.385 1.914 18.640 1.00 92.38 84 GLN A C 1
ATOM 676 O O . GLN A 1 84 ? -1.879 2.525 19.572 1.00 92.38 84 GLN A O 1
ATOM 681 N N . TYR A 1 85 ? -1.669 1.509 17.589 1.00 90.19 85 TYR A N 1
ATOM 682 C CA . TYR A 1 85 ? -0.240 1.785 17.447 1.00 90.19 85 TYR A CA 1
ATOM 683 C C . TYR A 1 85 ? 0.066 3.272 17.219 1.00 90.19 85 TYR A C 1
ATOM 685 O O . TYR A 1 85 ? 1.047 3.769 17.759 1.00 90.19 85 TYR A O 1
ATOM 693 N N . ILE A 1 86 ? -0.748 3.977 16.428 1.00 87.12 86 ILE A N 1
ATOM 694 C CA . ILE A 1 86 ? -0.566 5.416 16.164 1.00 87.12 86 ILE A CA 1
ATOM 695 C C . ILE A 1 86 ? -1.064 6.297 17.305 1.00 87.12 86 ILE A C 1
ATOM 697 O O . ILE A 1 86 ? -0.532 7.386 17.514 1.00 87.12 86 ILE A O 1
ATOM 701 N N . ASP A 1 87 ? -2.109 5.864 18.001 1.00 85.12 87 ASP A N 1
ATOM 702 C CA . ASP A 1 87 ? -2.706 6.635 19.088 1.00 85.12 87 ASP A CA 1
ATOM 703 C C . ASP A 1 87 ? -1.906 6.527 20.402 1.00 85.12 87 ASP A C 1
ATOM 705 O O . ASP A 1 87 ? -2.236 7.220 21.365 1.00 85.12 87 ASP A O 1
ATOM 709 N N . ARG A 1 88 ? -0.870 5.680 20.435 1.00 79.31 88 ARG A N 1
ATOM 710 C CA . ARG A 1 88 ? 0.032 5.458 21.571 1.00 79.31 88 ARG A CA 1
ATOM 711 C C . ARG A 1 88 ? 1.254 6.369 21.524 1.00 79.31 88 ARG A C 1
ATOM 713 O O . ARG A 1 88 ? 1.651 6.824 22.617 1.00 79.31 88 ARG A O 1
#

pLDDT: mean 77.51, std 14.17, range [45.94, 92.62]

Secondary structure (DSSP, 8-state):
--HHHHHHHHHHHHHHHHHHHHHHHHHHHHHHHHHTTTTSGGGPPEEEEEEETTEEEEEETTS-EEEEETTEEEEESSHHHHHHHH--

Sequence (88 aa):
MSDVTTNWFAGVSAVLAIMVIVHTLLQLRKNKRWKDDRDASSGASLVSRARYRGHRVMHYSDGSVLAETRLGFRSFENFDLYRQYIDR

Radius of gyration: 23.64 Å; chains: 1; bounding box: 37×26×76 Å

Foldseek 3Di:
DPPVVVVVVVVVVVVVVVVVVVVVVVVVVVVVVVVVQVVPPPPFGFDDWDDDPNKIWTATPQQKIWIQDPVGTDIDNHPVVVVVVVVD